Protein AF-A0A3D5VGK2-F1 (afdb_monomer)

Radius of gyration: 17.42 Å; Cα contacts (8 Å, |Δi|>4): 204; chains: 1; bounding box: 38×42×47 Å

Foldseek 3Di:
DEAQDVPDDVVNLVVVLVVCLVVLDQEDEFAKAAAACPDPCNVGDIGDLVVSLVSLLSSCVSNVQHAYEQDLRLCQVPVCSRVSNVVSRHDHYDQDPDDPVCPVVPPPDPRSCVVVPPDDSPPVVVQVSCVVSVHHDDPDPPFGPDPVRQVVCVVVVNDDPPPD

Structure (mmCIF, N/CA/C/O backbone):
data_AF-A0A3D5VGK2-F1
#
_entry.id   AF-A0A3D5VGK2-F1
#
loop_
_atom_site.group_PDB
_atom_site.id
_atom_site.type_symbol
_atom_site.label_atom_id
_atom_site.label_alt_id
_atom_site.label_comp_id
_atom_site.label_asym_id
_atom_site.label_entity_id
_atom_site.label_seq_id
_atom_site.pdbx_PDB_ins_code
_atom_site.Cartn_x
_atom_site.Cartn_y
_atom_site.Cartn_z
_atom_site.occupancy
_atom_site.B_iso_or_equiv
_atom_site.auth_seq_id
_atom_site.auth_comp_id
_atom_site.auth_asym_id
_atom_site.auth_atom_id
_atom_site.pdbx_PDB_model_num
ATOM 1 N N . CYS A 1 1 ? -3.895 -6.650 1.209 1.00 91.12 1 CYS A N 1
ATOM 2 C CA . CYS A 1 1 ? -4.794 -6.580 2.376 1.00 91.12 1 CYS A CA 1
ATOM 3 C C . CYS A 1 1 ? -4.848 -5.150 2.930 1.00 91.12 1 CYS A C 1
ATOM 5 O O . CYS A 1 1 ? -4.038 -4.307 2.537 1.00 91.12 1 CYS A O 1
ATOM 7 N N . MET A 1 2 ? -5.801 -4.872 3.824 1.00 96.62 2 MET A N 1
ATOM 8 C CA . MET A 1 2 ? -5.784 -3.671 4.667 1.00 96.62 2 MET A CA 1
ATOM 9 C C . MET A 1 2 ? -5.115 -3.999 6.004 1.00 96.62 2 MET A C 1
ATOM 11 O O . MET A 1 2 ? -5.361 -5.062 6.567 1.00 96.62 2 MET A O 1
ATOM 15 N N . VAL A 1 3 ? -4.287 -3.085 6.504 1.00 98.25 3 VAL A N 1
ATOM 16 C CA . VAL A 1 3 ? -3.537 -3.242 7.757 1.00 98.25 3 VAL A CA 1
ATOM 17 C C . VAL A 1 3 ? -4.082 -2.280 8.807 1.00 98.25 3 VAL A C 1
ATOM 19 O O . VAL A 1 3 ? -4.134 -1.079 8.562 1.00 98.25 3 VAL A O 1
ATOM 22 N N . GLY A 1 4 ? -4.449 -2.786 9.980 1.00 97.88 4 GLY A N 1
ATOM 23 C CA . GLY A 1 4 ? -5.003 -2.019 11.098 1.00 97.88 4 GLY A CA 1
ATOM 24 C C . GLY A 1 4 ? -6.525 -1.901 11.107 1.00 97.88 4 GLY A C 1
ATOM 25 O O . GLY A 1 4 ? -7.041 -0.893 11.579 1.00 97.88 4 GLY A O 1
ATOM 26 N N . LEU A 1 5 ? -7.252 -2.887 10.573 1.00 98.19 5 LEU A N 1
ATOM 27 C CA . LEU A 1 5 ? -8.705 -2.939 10.768 1.00 98.19 5 LEU A CA 1
ATOM 28 C C . LEU A 1 5 ? -9.051 -3.183 12.252 1.00 98.19 5 LEU A C 1
ATOM 30 O O . LEU A 1 5 ? -8.304 -3.880 12.944 1.00 98.19 5 LEU A O 1
ATOM 34 N N . PRO A 1 6 ? -10.191 -2.671 12.755 1.00 97.88 6 PRO A N 1
ATOM 35 C CA . PRO A 1 6 ? -10.650 -2.965 14.114 1.00 97.88 6 PRO A CA 1
ATOM 36 C C . PRO A 1 6 ? -10.760 -4.471 14.367 1.00 97.88 6 PRO A C 1
ATOM 38 O O . PRO A 1 6 ? -11.416 -5.179 13.607 1.00 97.88 6 PRO A O 1
ATOM 41 N N . GLY A 1 7 ? -10.116 -4.952 15.433 1.00 97.19 7 GLY A N 1
ATOM 42 C CA . GLY A 1 7 ? -10.081 -6.375 15.791 1.00 97.19 7 GLY A CA 1
ATOM 43 C C . GLY A 1 7 ? -9.052 -7.217 15.026 1.00 97.19 7 GLY A C 1
ATOM 44 O O . GLY A 1 7 ? -8.925 -8.402 15.316 1.00 97.19 7 GLY A O 1
ATOM 45 N N . GLN A 1 8 ? -8.296 -6.638 14.087 1.00 98.19 8 GLN A N 1
ATOM 46 C CA . GLN A 1 8 ? -7.234 -7.352 13.377 1.00 98.19 8 GLN A CA 1
ATOM 47 C C . GLN A 1 8 ? -6.032 -7.593 14.298 1.00 98.19 8 GLN A C 1
ATOM 49 O O . GLN A 1 8 ? -5.487 -6.656 14.885 1.00 98.19 8 GLN A O 1
ATOM 54 N N . THR A 1 9 ? -5.599 -8.847 14.392 1.00 98.19 9 THR A N 1
ATOM 55 C CA . THR A 1 9 ? -4.438 -9.266 15.185 1.00 98.19 9 THR A CA 1
ATOM 56 C C . THR A 1 9 ? -3.244 -9.610 14.282 1.00 98.19 9 THR A C 1
ATOM 58 O O . THR A 1 9 ? -3.411 -9.759 13.065 1.00 98.19 9 THR A O 1
ATOM 61 N N . PRO A 1 10 ? -2.020 -9.739 14.832 1.00 98.00 10 PRO A N 1
ATOM 62 C CA . PRO A 1 10 ? -0.867 -10.232 14.078 1.00 98.00 10 PRO A CA 1
ATOM 63 C C . PRO A 1 10 ? -1.086 -11.610 13.437 1.00 98.00 10 PRO A C 1
ATOM 65 O O . PRO A 1 10 ? -0.565 -11.855 12.354 1.00 98.00 10 PRO A O 1
ATOM 68 N N . GLU A 1 11 ? -1.875 -12.482 14.065 1.00 98.56 11 GLU A N 1
ATOM 69 C CA . GLU A 1 11 ? -2.224 -13.807 13.542 1.00 98.56 11 GLU A CA 1
ATOM 70 C C . GLU A 1 11 ? -3.074 -13.684 12.273 1.00 98.56 11 GLU A C 1
ATOM 72 O O . GLU A 1 11 ? -2.730 -14.283 11.259 1.00 98.56 11 GLU A O 1
ATOM 77 N N . ILE A 1 12 ? -4.091 -12.812 12.274 1.00 98.56 12 ILE A N 1
ATOM 78 C CA . ILE A 1 12 ? -4.899 -12.527 11.074 1.00 98.56 12 ILE A CA 1
ATOM 79 C C . ILE A 1 12 ? -4.022 -11.950 9.951 1.00 98.56 12 ILE A C 1
ATOM 81 O O . ILE A 1 12 ? -4.168 -12.308 8.785 1.00 98.56 12 ILE A O 1
ATOM 85 N N . LEU A 1 13 ? -3.073 -11.069 10.283 1.00 98.69 13 LEU A N 1
ATOM 86 C CA . LEU A 1 13 ? -2.121 -10.545 9.298 1.00 98.69 13 LEU A CA 1
ATOM 87 C C . LEU A 1 13 ? -1.204 -11.645 8.737 1.00 98.69 13 LEU A C 1
ATOM 89 O O . LEU A 1 13 ? -0.874 -11.630 7.552 1.00 98.69 13 LEU A O 1
ATOM 93 N N . ALA A 1 14 ? -0.783 -12.603 9.562 1.00 98.50 14 ALA A N 1
ATOM 94 C CA . ALA A 1 14 ? -0.004 -13.746 9.101 1.00 98.50 14 ALA A CA 1
ATOM 95 C C . ALA A 1 14 ? -0.834 -14.663 8.186 1.00 98.50 14 ALA A C 1
ATOM 97 O O . ALA A 1 14 ? -0.327 -15.105 7.154 1.00 98.50 14 ALA A O 1
ATOM 98 N N . GLU A 1 15 ? -2.107 -14.892 8.510 1.00 98.56 15 GLU A N 1
ATOM 99 C CA . GLU A 1 15 ? -3.051 -15.623 7.658 1.00 98.56 15 GLU A CA 1
ATOM 100 C C . GLU A 1 15 ? -3.248 -14.926 6.306 1.00 98.56 15 GLU A C 1
ATOM 102 O O . GLU A 1 15 ? -3.147 -15.584 5.274 1.00 98.56 15 GLU A O 1
ATOM 107 N N . ASP A 1 16 ? -3.398 -13.595 6.280 1.00 98.44 16 ASP A N 1
ATOM 108 C CA . ASP A 1 16 ? -3.449 -12.812 5.036 1.00 98.44 16 ASP A CA 1
ATOM 109 C C . ASP A 1 16 ? -2.203 -13.054 4.160 1.00 98.44 16 ASP A C 1
ATOM 111 O O . ASP A 1 16 ? -2.309 -13.221 2.943 1.00 98.44 16 ASP A O 1
ATOM 115 N N . LEU A 1 17 ? -1.004 -13.075 4.757 1.00 98.56 17 LEU A N 1
ATOM 116 C CA . LEU A 1 17 ? 0.251 -13.324 4.034 1.00 98.56 17 LEU A CA 1
ATOM 117 C C . LEU A 1 17 ? 0.314 -14.743 3.460 1.00 98.56 17 LEU A C 1
ATOM 119 O O . LEU A 1 17 ? 0.741 -14.928 2.316 1.00 98.56 17 LEU A O 1
ATOM 123 N N . LEU A 1 18 ? -0.089 -15.739 4.250 1.00 98.50 18 LEU A N 1
ATOM 124 C CA . LEU A 1 18 ? -0.131 -17.132 3.816 1.00 98.50 18 LEU A CA 1
ATOM 125 C C . LEU A 1 18 ? -1.162 -17.329 2.708 1.00 98.50 18 LEU A C 1
ATOM 127 O O . LEU A 1 18 ? -0.857 -18.005 1.732 1.00 98.50 18 LEU A O 1
ATOM 131 N N . TYR A 1 19 ? -2.313 -16.668 2.802 1.00 98.38 19 TYR A N 1
ATOM 132 C CA . TYR A 1 19 ? -3.353 -16.726 1.786 1.00 98.38 19 TYR A CA 1
ATOM 133 C C . TYR A 1 19 ? -2.906 -16.091 0.463 1.00 98.38 19 TYR A C 1
ATOM 135 O O . TYR A 1 19 ? -3.072 -16.683 -0.602 1.00 98.38 19 TYR A O 1
ATOM 143 N N . LEU A 1 20 ? -2.238 -14.929 0.507 1.00 98.19 20 LEU A N 1
ATOM 144 C CA . LEU A 1 20 ? -1.627 -14.330 -0.688 1.00 98.19 20 LEU A CA 1
ATOM 145 C C . LEU A 1 20 ? -0.614 -15.276 -1.347 1.00 98.19 20 LEU A C 1
ATOM 147 O O . LEU A 1 20 ? -0.538 -15.336 -2.576 1.00 98.19 20 LEU A O 1
ATOM 151 N N . LYS A 1 21 ? 0.171 -15.996 -0.534 1.00 97.56 21 LYS A N 1
ATOM 152 C CA . LYS A 1 21 ? 1.145 -16.981 -1.012 1.00 97.56 21 LYS A CA 1
ATOM 153 C C . LYS A 1 21 ? 0.471 -18.213 -1.612 1.00 97.56 21 LYS A C 1
ATOM 155 O O . LYS A 1 21 ? 0.903 -18.662 -2.666 1.00 97.56 21 LYS A O 1
ATOM 160 N N . GLU A 1 22 ? -0.547 -18.753 -0.951 1.00 98.06 22 GLU A N 1
ATOM 161 C CA . GLU A 1 22 ? -1.305 -19.923 -1.405 1.00 98.06 22 GLU A CA 1
ATOM 162 C C . GLU A 1 22 ? -1.946 -19.674 -2.771 1.00 98.06 22 GLU A C 1
ATOM 164 O O . GLU A 1 22 ? -1.838 -20.509 -3.665 1.00 98.06 22 GLU A O 1
ATOM 169 N N . LEU A 1 23 ? -2.540 -18.493 -2.954 1.00 96.62 23 LEU A N 1
ATOM 170 C CA . LEU A 1 23 ? -3.113 -18.072 -4.231 1.00 96.62 23 LEU A CA 1
ATOM 171 C C . LEU A 1 23 ? -2.064 -17.801 -5.320 1.00 96.62 23 LEU A C 1
ATOM 173 O O . LEU A 1 23 ? -2.439 -17.618 -6.474 1.00 96.62 23 LEU A O 1
ATOM 177 N N . ASP A 1 24 ? -0.781 -17.715 -4.957 1.00 95.50 24 ASP A N 1
ATOM 178 C CA . ASP A 1 24 ? 0.325 -17.321 -5.829 1.00 95.50 24 ASP A CA 1
ATOM 179 C C . ASP A 1 24 ? -0.016 -16.090 -6.694 1.00 95.50 24 ASP A C 1
ATOM 181 O O . ASP A 1 24 ? 0.139 -16.086 -7.914 1.00 95.50 24 ASP A O 1
ATOM 185 N N . VAL A 1 25 ? -0.468 -15.001 -6.064 1.00 95.94 25 VAL A N 1
ATOM 186 C CA . VAL A 1 25 ? -0.965 -13.815 -6.791 1.00 95.94 25 VAL A CA 1
ATOM 187 C C . VAL A 1 25 ? 0.124 -13.088 -7.588 1.00 95.94 25 VAL A C 1
ATOM 189 O O . VAL A 1 25 ? 1.267 -12.943 -7.139 1.00 95.94 25 VAL A O 1
ATOM 192 N N . GLU A 1 26 ? -0.214 -12.560 -8.765 1.00 96.00 26 GLU A N 1
ATOM 193 C CA . GLU A 1 26 ? 0.685 -11.719 -9.571 1.00 96.00 26 GLU A CA 1
ATOM 194 C C . GLU A 1 26 ? 0.872 -10.328 -8.970 1.00 96.00 26 GLU A C 1
ATOM 196 O O . GLU A 1 26 ? 1.927 -9.716 -9.145 1.00 96.00 26 GLU A O 1
ATOM 201 N N . MET A 1 27 ? -0.141 -9.813 -8.271 1.00 96.81 27 MET A N 1
ATOM 202 C CA . MET A 1 27 ? -0.117 -8.489 -7.661 1.00 96.81 27 MET A CA 1
ATOM 203 C C . MET A 1 27 ? -0.784 -8.506 -6.286 1.00 96.81 27 MET A C 1
ATOM 205 O O . MET A 1 27 ? -1.877 -9.041 -6.131 1.00 96.81 27 MET A O 1
ATOM 209 N N . ALA A 1 28 ? -0.158 -7.861 -5.299 1.00 97.69 28 ALA A N 1
ATOM 210 C CA . ALA A 1 28 ? -0.706 -7.746 -3.948 1.00 97.69 28 ALA A CA 1
ATOM 211 C C . ALA A 1 28 ? -0.633 -6.302 -3.435 1.00 97.69 28 ALA A C 1
ATOM 213 O O . ALA A 1 28 ? 0.429 -5.801 -3.064 1.00 97.69 28 ALA A O 1
ATOM 214 N N . GLY A 1 29 ? -1.783 -5.624 -3.396 1.00 97.06 29 GLY A N 1
ATOM 215 C CA . GLY A 1 29 ? -1.908 -4.286 -2.817 1.00 97.06 29 GLY A CA 1
ATOM 216 C C . GLY A 1 29 ? -2.044 -4.327 -1.298 1.00 97.06 29 GLY A C 1
ATOM 217 O O . GLY A 1 29 ? -2.944 -4.984 -0.769 1.00 97.06 29 GLY A O 1
ATOM 218 N N . ILE A 1 30 ? -1.165 -3.609 -0.597 1.00 98.12 30 ILE A N 1
ATOM 219 C CA . ILE A 1 30 ? -1.134 -3.542 0.870 1.00 98.12 30 ILE A CA 1
ATOM 220 C C . ILE A 1 30 ? -1.135 -2.080 1.305 1.00 98.12 30 ILE A C 1
ATOM 222 O O . ILE A 1 30 ? -0.337 -1.268 0.828 1.00 98.12 30 ILE A O 1
ATOM 226 N N . GLY A 1 31 ? -2.055 -1.723 2.194 1.00 97.69 31 GLY A N 1
ATOM 227 C CA . GLY A 1 31 ? -2.187 -0.355 2.677 1.00 97.69 31 GLY A CA 1
ATOM 228 C C . GLY A 1 31 ? -2.791 -0.282 4.072 1.00 97.69 31 GLY A C 1
ATOM 229 O O . GLY A 1 31 ? -3.474 -1.218 4.490 1.00 97.69 31 GLY A O 1
ATOM 230 N N . PRO A 1 32 ? -2.549 0.822 4.792 1.00 97.81 32 PRO A N 1
ATOM 231 C CA . PRO A 1 32 ? -3.144 1.033 6.097 1.00 97.81 32 PRO A CA 1
ATOM 232 C C . PRO A 1 32 ? -4.651 1.262 5.957 1.00 97.81 32 PRO A C 1
ATOM 234 O O . PRO A 1 32 ? -5.116 1.899 5.006 1.00 97.81 32 PRO A O 1
ATOM 237 N N . PHE A 1 33 ? -5.408 0.784 6.936 1.00 98.19 33 PHE A N 1
ATOM 238 C CA . PHE A 1 33 ? -6.765 1.241 7.173 1.00 98.19 33 PHE A CA 1
ATOM 239 C C . PHE A 1 33 ? -6.737 2.724 7.570 1.00 98.19 33 PHE A C 1
ATOM 241 O O . PHE A 1 33 ? -5.915 3.145 8.385 1.00 98.19 33 PHE A O 1
ATOM 248 N N . ILE A 1 34 ? -7.634 3.518 6.989 1.00 97.44 34 ILE A N 1
ATOM 249 C CA . ILE A 1 34 ? -7.820 4.927 7.338 1.00 97.44 34 ILE A CA 1
ATOM 250 C C . ILE A 1 34 ? -9.314 5.115 7.621 1.00 97.44 34 ILE A C 1
ATOM 252 O O . ILE A 1 34 ? -10.117 4.929 6.699 1.00 97.44 34 ILE A O 1
ATOM 256 N N . PRO A 1 35 ? -9.705 5.466 8.859 1.00 96.94 35 PRO A N 1
ATOM 257 C CA . PRO A 1 35 ? -11.105 5.622 9.220 1.00 96.94 35 PRO A CA 1
ATOM 258 C C . PRO A 1 35 ? -11.720 6.775 8.430 1.00 96.94 35 PRO A C 1
ATOM 260 O O . PRO A 1 35 ? -11.162 7.871 8.335 1.00 96.94 35 PRO A O 1
ATOM 263 N N . ASN A 1 36 ? -12.883 6.513 7.842 1.00 96.44 36 ASN A N 1
ATOM 264 C CA . ASN A 1 36 ? -13.649 7.523 7.132 1.00 96.44 36 ASN A CA 1
ATOM 265 C C . ASN A 1 36 ? -14.768 8.045 8.047 1.00 96.44 36 ASN A C 1
ATOM 267 O O . ASN A 1 36 ? -15.551 7.227 8.543 1.00 96.44 36 ASN A O 1
ATOM 271 N N . PRO A 1 37 ? -14.877 9.374 8.259 1.00 95.44 37 PRO A N 1
ATOM 272 C CA . PRO A 1 37 ? -15.856 9.963 9.176 1.00 95.44 37 PRO A CA 1
ATOM 273 C C . PRO A 1 37 ? -17.315 9.669 8.798 1.00 95.44 37 PRO A C 1
ATOM 275 O O . PRO A 1 37 ? -18.196 9.776 9.643 1.00 95.44 37 PRO A O 1
ATOM 278 N N . HIS A 1 38 ? -17.578 9.274 7.551 1.00 95.56 38 HIS A N 1
ATOM 279 C CA . HIS A 1 38 ? -18.917 8.951 7.053 1.00 95.56 38 HIS A CA 1
ATOM 280 C C . HIS A 1 38 ? -19.215 7.446 7.040 1.00 95.56 38 HIS A C 1
ATOM 282 O O . HIS A 1 38 ? -20.088 6.990 6.306 1.00 95.56 38 HIS A O 1
ATOM 288 N N . THR A 1 39 ? -18.481 6.654 7.825 1.00 97.19 39 THR A N 1
ATOM 289 C CA . THR A 1 39 ? -18.655 5.197 7.907 1.00 97.19 39 THR A CA 1
ATOM 290 C C . THR A 1 39 ? -18.822 4.743 9.358 1.00 97.19 39 THR A C 1
ATOM 292 O O . THR A 1 39 ? -18.369 5.443 10.263 1.00 97.19 39 THR A O 1
ATOM 295 N N . PRO A 1 40 ? -19.398 3.552 9.617 1.00 98.19 40 PRO A N 1
ATOM 296 C CA . PRO A 1 40 ? -19.517 3.014 10.978 1.00 98.19 40 PRO A CA 1
ATOM 297 C C . PRO A 1 40 ? -18.183 2.873 11.727 1.00 98.19 40 PRO A C 1
ATOM 299 O O . PRO A 1 40 ? -18.164 2.833 12.952 1.00 98.19 40 PRO A O 1
ATOM 302 N N . LEU A 1 41 ? -17.059 2.822 11.003 1.00 97.81 41 LEU A N 1
ATOM 303 C CA . LEU A 1 41 ? -15.714 2.709 11.570 1.00 97.81 41 LEU A CA 1
ATOM 304 C C . LEU A 1 41 ? -15.031 4.072 11.782 1.00 97.81 41 LEU A C 1
ATOM 306 O O . LEU A 1 41 ? -13.818 4.123 11.959 1.00 97.81 41 LEU A O 1
ATOM 310 N N . ALA A 1 42 ? -15.777 5.181 11.766 1.00 96.88 42 ALA A N 1
ATOM 311 C CA . ALA A 1 42 ? -15.232 6.531 11.928 1.00 96.88 42 ALA A CA 1
ATOM 312 C C . ALA A 1 42 ? -14.391 6.715 13.206 1.00 96.88 42 ALA A C 1
ATOM 314 O O . ALA A 1 42 ? -13.399 7.438 13.184 1.00 96.88 42 ALA A O 1
ATOM 315 N N . GLY A 1 43 ? -14.778 6.062 14.308 1.00 96.56 43 GLY A N 1
ATOM 316 C CA . GLY A 1 43 ? -14.089 6.148 15.602 1.00 96.56 43 GLY A CA 1
ATOM 317 C C . GLY A 1 43 ? -12.937 5.156 15.790 1.00 96.56 43 GLY A C 1
ATOM 318 O O . GLY A 1 43 ? -12.355 5.102 16.870 1.00 96.56 43 GLY A O 1
ATOM 319 N N . ALA A 1 44 ? -12.627 4.338 14.784 1.00 97.62 44 ALA A N 1
ATOM 320 C CA . ALA A 1 44 ? -11.558 3.355 14.876 1.00 97.62 44 ALA A CA 1
ATOM 321 C C . ALA A 1 44 ? -10.164 3.988 14.760 1.00 97.62 44 ALA A C 1
ATOM 323 O O . ALA A 1 44 ? -9.975 5.005 14.092 1.00 97.62 44 ALA A O 1
ATOM 324 N N . ALA A 1 45 ? -9.162 3.335 15.352 1.00 96.62 45 ALA A N 1
ATOM 325 C CA . ALA A 1 45 ? -7.768 3.704 15.141 1.00 96.62 45 ALA A CA 1
ATOM 326 C C . ALA A 1 45 ? -7.332 3.395 13.692 1.00 96.62 45 ALA A C 1
ATOM 328 O O . ALA A 1 45 ? -7.730 2.362 13.147 1.00 96.62 45 ALA A O 1
ATOM 329 N N . PRO A 1 46 ? -6.514 4.254 13.057 1.00 96.69 46 PRO A N 1
ATOM 330 C CA . PRO A 1 46 ? -5.936 3.956 11.754 1.00 96.69 46 PRO A CA 1
ATOM 331 C C . PRO A 1 46 ? -4.856 2.872 11.852 1.00 96.69 46 PRO A C 1
ATOM 333 O O . PRO A 1 46 ? -4.228 2.671 12.894 1.00 96.69 46 PRO A O 1
ATOM 336 N N . GLY A 1 47 ? -4.571 2.234 10.720 1.00 97.56 47 GLY A N 1
ATOM 337 C CA . GLY A 1 47 ? -3.387 1.401 10.562 1.00 97.56 47 GLY A CA 1
ATOM 338 C C . GLY A 1 47 ? -2.093 2.204 10.633 1.00 97.56 47 GLY A C 1
ATOM 339 O O . GLY A 1 47 ? -2.046 3.386 10.289 1.00 97.56 47 GLY A O 1
ATOM 340 N N . THR A 1 48 ? -1.010 1.549 11.050 1.00 97.88 48 THR A N 1
ATOM 341 C CA . THR A 1 48 ? 0.295 2.201 11.191 1.00 97.88 48 THR A CA 1
ATOM 342 C C . THR A 1 48 ? 1.154 2.034 9.941 1.00 97.88 48 THR A C 1
ATOM 344 O O . THR A 1 48 ? 1.109 1.015 9.241 1.00 97.88 48 THR A O 1
ATOM 347 N N . VAL A 1 49 ? 1.995 3.038 9.681 1.00 97.94 49 VAL A N 1
ATOM 348 C CA . VAL A 1 49 ? 3.020 2.994 8.627 1.00 97.94 49 VAL A CA 1
ATOM 349 C C . VAL A 1 49 ? 3.945 1.799 8.839 1.00 97.94 49 VAL A C 1
ATOM 351 O O . VAL A 1 49 ? 4.179 1.029 7.914 1.00 97.94 49 VAL A O 1
ATOM 354 N N . GLU A 1 50 ? 4.444 1.623 10.065 1.00 98.31 50 GLU A N 1
ATOM 355 C CA . GLU A 1 50 ? 5.410 0.577 10.397 1.00 98.31 50 GLU A CA 1
ATOM 356 C C . GLU A 1 50 ? 4.862 -0.822 10.106 1.00 98.31 50 GLU A C 1
ATOM 358 O O . GLU A 1 50 ? 5.513 -1.600 9.408 1.00 98.31 50 GLU A O 1
ATOM 363 N N . MET A 1 51 ? 3.653 -1.137 10.586 1.00 98.38 51 MET A N 1
ATOM 364 C CA . MET A 1 51 ? 3.063 -2.456 10.358 1.00 98.38 51 MET A CA 1
ATOM 365 C C . MET A 1 51 ? 2.770 -2.683 8.873 1.00 98.38 51 MET A C 1
ATOM 367 O O . MET A 1 51 ? 3.028 -3.763 8.346 1.00 98.38 51 MET A O 1
ATOM 371 N N . THR A 1 52 ? 2.312 -1.649 8.163 1.00 98.56 52 THR A N 1
ATOM 372 C CA . THR A 1 52 ? 2.090 -1.739 6.713 1.00 98.56 52 THR A CA 1
ATOM 373 C C . THR A 1 52 ? 3.392 -2.046 5.965 1.00 98.56 52 THR A C 1
ATOM 375 O O . THR A 1 52 ? 3.410 -2.906 5.086 1.00 98.56 52 THR A O 1
ATOM 378 N N . LEU A 1 53 ? 4.503 -1.391 6.321 1.00 98.69 53 LEU A N 1
ATOM 379 C CA . LEU A 1 53 ? 5.811 -1.651 5.710 1.00 98.69 53 LEU A CA 1
ATOM 380 C C . LEU A 1 53 ? 6.331 -3.058 6.034 1.00 98.69 53 LEU A C 1
ATOM 382 O O . LEU A 1 53 ? 6.878 -3.707 5.143 1.00 98.69 53 LEU A O 1
ATOM 386 N N . LYS A 1 54 ? 6.115 -3.558 7.261 1.00 98.62 54 LYS A N 1
ATOM 387 C CA . LYS A 1 54 ? 6.421 -4.954 7.627 1.00 98.62 54 LYS A CA 1
ATOM 388 C C . LYS A 1 54 ? 5.652 -5.936 6.745 1.00 98.62 54 LYS A C 1
ATOM 390 O O . LYS A 1 54 ? 6.257 -6.846 6.188 1.00 98.62 54 LYS A O 1
ATOM 395 N N . MET A 1 55 ? 4.354 -5.709 6.542 1.00 98.69 55 MET A N 1
ATOM 396 C CA . MET A 1 55 ? 3.522 -6.542 5.666 1.00 98.69 55 MET A CA 1
ATOM 397 C C . MET A 1 55 ? 4.005 -6.527 4.211 1.00 98.69 55 MET A C 1
ATOM 399 O O . MET A 1 55 ? 4.077 -7.580 3.581 1.00 98.69 55 MET A O 1
ATOM 403 N N . ILE A 1 56 ? 4.405 -5.365 3.681 1.00 98.69 56 ILE A N 1
ATOM 404 C CA . ILE A 1 56 ? 4.996 -5.259 2.335 1.00 98.69 56 ILE A CA 1
ATOM 405 C C . ILE A 1 56 ? 6.301 -6.065 2.246 1.00 98.69 56 ILE A C 1
ATOM 407 O O . ILE A 1 56 ? 6.474 -6.841 1.304 1.00 98.69 56 ILE A O 1
ATOM 411 N N . ALA A 1 57 ? 7.194 -5.920 3.229 1.00 98.81 57 ALA A N 1
ATOM 412 C CA . ALA A 1 57 ? 8.475 -6.622 3.252 1.00 98.81 57 ALA A CA 1
ATOM 413 C C . ALA A 1 57 ? 8.298 -8.145 3.335 1.00 98.81 57 ALA A C 1
ATOM 415 O O . ALA A 1 57 ? 8.897 -8.877 2.548 1.00 98.81 57 ALA A O 1
ATOM 416 N N . LEU A 1 58 ? 7.425 -8.623 4.225 1.00 98.69 58 LEU A N 1
ATOM 417 C CA . LEU A 1 58 ? 7.109 -10.047 4.348 1.00 98.69 58 LEU A CA 1
ATOM 418 C C . LEU A 1 58 ? 6.475 -10.596 3.067 1.00 98.69 58 LEU A C 1
ATOM 420 O O . LEU A 1 58 ? 6.873 -11.659 2.595 1.00 98.69 58 LEU A O 1
ATOM 424 N N . THR A 1 59 ? 5.565 -9.843 2.444 1.00 98.62 59 THR A N 1
ATOM 425 C CA . THR A 1 59 ? 4.967 -10.242 1.161 1.00 98.62 59 THR A CA 1
ATOM 426 C C . THR A 1 59 ? 6.027 -10.374 0.073 1.00 98.62 59 THR A C 1
ATOM 428 O O . THR A 1 59 ? 6.005 -11.349 -0.668 1.00 98.62 59 THR A O 1
ATOM 431 N N . ARG A 1 60 ? 7.001 -9.454 -0.011 1.00 98.56 60 ARG A N 1
ATOM 432 C CA . ARG A 1 60 ? 8.114 -9.570 -0.971 1.00 98.56 60 ARG A CA 1
ATOM 433 C C . ARG A 1 60 ? 8.940 -10.837 -0.743 1.00 98.56 60 ARG A C 1
ATOM 435 O O . ARG A 1 60 ? 9.349 -11.458 -1.718 1.00 98.56 60 ARG A O 1
ATOM 442 N N . LEU A 1 61 ? 9.191 -11.213 0.509 1.00 98.56 61 LEU A N 1
ATOM 443 C CA . LEU A 1 61 ? 9.947 -12.428 0.826 1.00 98.56 61 LEU A CA 1
ATOM 444 C C . LEU A 1 61 ? 9.174 -13.703 0.457 1.00 98.56 61 LEU A C 1
ATOM 446 O O . LEU A 1 61 ? 9.770 -14.653 -0.040 1.00 98.56 61 LEU A O 1
ATOM 450 N N . LEU A 1 62 ? 7.856 -13.718 0.668 1.00 98.12 62 LEU A N 1
ATOM 451 C CA . LEU A 1 62 ? 7.000 -14.866 0.350 1.00 98.12 62 LEU A CA 1
ATOM 452 C C . LEU A 1 62 ? 6.689 -14.984 -1.149 1.00 98.12 62 LEU A C 1
ATOM 454 O O . LEU A 1 62 ? 6.594 -16.093 -1.667 1.00 98.12 62 LEU A O 1
ATOM 458 N N . LEU A 1 63 ? 6.540 -13.847 -1.831 1.00 97.50 63 LEU A N 1
ATOM 459 C CA . LEU A 1 63 ? 6.157 -13.721 -3.237 1.00 97.50 63 LEU A CA 1
ATOM 460 C C . LEU A 1 63 ? 7.192 -12.864 -3.992 1.00 97.50 63 LEU A C 1
ATOM 462 O O . LEU A 1 63 ? 6.916 -11.718 -4.371 1.00 97.50 63 LEU A O 1
ATOM 466 N N . PRO A 1 64 ? 8.398 -13.401 -4.258 1.00 97.44 64 PRO A N 1
ATOM 467 C CA . PRO A 1 64 ? 9.523 -12.631 -4.793 1.00 97.44 64 PRO A CA 1
ATOM 468 C C . PRO A 1 64 ? 9.259 -12.031 -6.175 1.00 97.44 64 PRO A C 1
ATOM 470 O O . PRO A 1 64 ? 9.864 -11.017 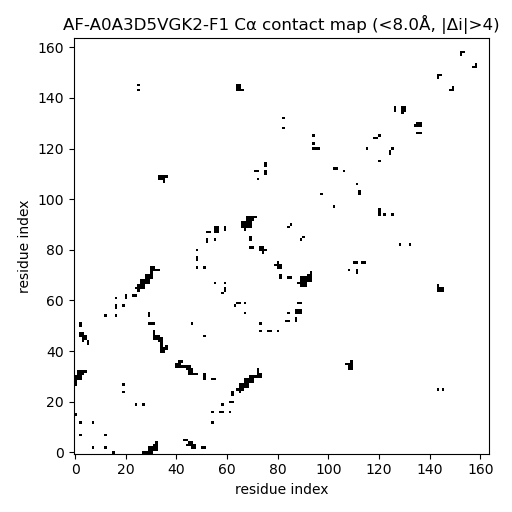-6.517 1.00 97.44 64 PRO A O 1
ATOM 473 N N . GLN A 1 65 ? 8.333 -12.603 -6.945 1.00 96.75 65 GLN A N 1
ATOM 474 C CA . GLN A 1 65 ? 7.980 -12.155 -8.294 1.00 96.75 65 GLN A CA 1
ATOM 475 C C . GLN A 1 65 ? 6.708 -11.295 -8.355 1.00 96.75 65 GLN A C 1
ATOM 477 O O . GLN A 1 65 ? 6.409 -10.748 -9.412 1.00 96.75 65 GLN A O 1
ATOM 482 N N . ALA A 1 66 ? 5.968 -11.131 -7.252 1.00 96.81 66 ALA A N 1
ATOM 483 C CA . ALA A 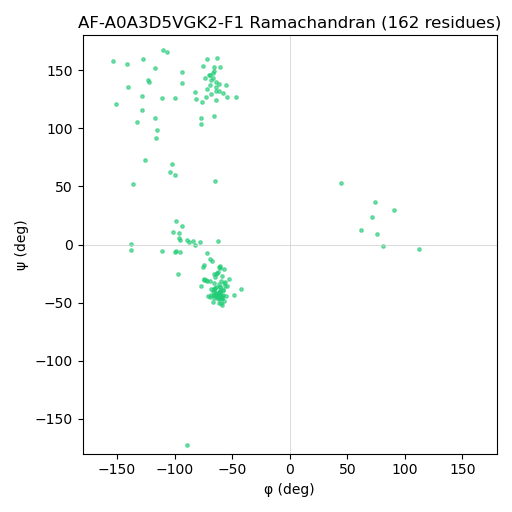1 66 ? 4.728 -10.360 -7.273 1.00 96.81 66 ALA A CA 1
ATOM 484 C C . ALA A 1 66 ? 4.982 -8.857 -7.467 1.00 96.81 66 ALA A C 1
ATOM 486 O O . ALA A 1 66 ? 5.954 -8.276 -6.959 1.00 96.81 66 ALA A O 1
ATOM 487 N N . HIS A 1 67 ? 4.060 -8.203 -8.163 1.00 98.06 67 HIS A N 1
ATOM 488 C CA . HIS A 1 67 ? 3.959 -6.756 -8.194 1.00 98.06 67 HIS A CA 1
ATOM 489 C C . HIS A 1 67 ? 3.339 -6.251 -6.894 1.00 98.06 67 HIS A C 1
ATOM 491 O O . HIS A 1 67 ? 2.227 -6.609 -6.517 1.00 98.06 67 HIS A O 1
ATOM 497 N N . LEU A 1 68 ? 4.066 -5.386 -6.202 1.00 98.25 68 LEU A N 1
ATOM 498 C CA . LEU A 1 68 ? 3.645 -4.806 -4.937 1.00 98.25 68 LEU A CA 1
ATOM 499 C C . LEU A 1 68 ? 3.464 -3.301 -5.148 1.00 98.25 68 LEU A C 1
ATOM 501 O O . LEU A 1 68 ? 4.461 -2.566 -5.181 1.00 98.25 68 LEU A O 1
ATOM 505 N N . PRO A 1 69 ? 2.222 -2.829 -5.367 1.00 97.06 69 PRO A N 1
ATOM 506 C CA . PRO A 1 69 ? 1.953 -1.415 -5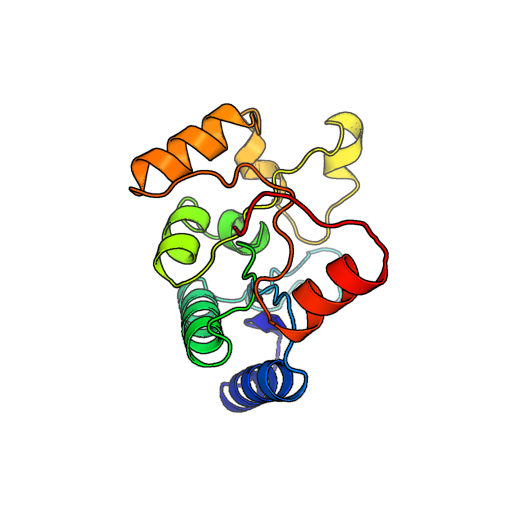.510 1.00 97.06 69 PRO A CA 1
ATOM 507 C C . PRO A 1 69 ? 2.083 -0.690 -4.177 1.00 97.06 69 PRO A C 1
ATOM 509 O O . PRO A 1 69 ? 1.515 -1.078 -3.157 1.00 97.06 69 PRO A O 1
ATOM 512 N N . VAL A 1 70 ? 2.784 0.435 -4.223 1.00 94.00 70 VAL A N 1
ATOM 513 C CA . VAL A 1 70 ? 2.735 1.458 -3.191 1.00 94.00 70 VAL A CA 1
ATOM 514 C C . VAL A 1 70 ? 1.334 2.060 -3.189 1.00 94.00 70 VAL A C 1
ATOM 516 O O . VAL A 1 70 ? 0.944 2.771 -4.120 1.00 94.00 70 VAL A O 1
ATOM 519 N N . THR A 1 71 ? 0.566 1.787 -2.140 1.00 92.12 71 THR A N 1
ATOM 520 C CA . THR A 1 71 ? -0.798 2.304 -2.031 1.00 92.12 71 THR A CA 1
ATOM 521 C C . THR A 1 71 ? -0.800 3.797 -1.712 1.00 92.12 71 THR A C 1
ATOM 523 O O . THR A 1 71 ? 0.016 4.311 -0.942 1.00 92.12 71 THR A O 1
ATOM 526 N N . THR A 1 72 ? -1.760 4.523 -2.290 1.00 89.69 72 THR A N 1
ATOM 527 C CA . THR A 1 72 ? -1.962 5.944 -1.976 1.00 89.69 72 THR A CA 1
ATOM 528 C C . THR A 1 72 ? -2.273 6.145 -0.491 1.00 89.69 72 THR A C 1
ATOM 530 O O . THR A 1 72 ? -1.843 7.145 0.068 1.00 89.69 72 THR A O 1
ATOM 533 N N . ALA A 1 73 ? -2.939 5.183 0.159 1.00 92.94 73 ALA A N 1
ATOM 534 C CA . ALA A 1 73 ? -3.276 5.231 1.582 1.00 92.94 73 ALA A CA 1
ATOM 535 C C . ALA A 1 73 ? -2.029 5.387 2.464 1.00 92.94 73 ALA A C 1
ATOM 537 O O . ALA A 1 73 ? -1.998 6.241 3.345 1.00 92.94 73 ALA A O 1
ATOM 538 N N . LEU A 1 74 ? -0.955 4.650 2.166 1.00 93.69 74 LEU A N 1
ATOM 539 C CA . LEU A 1 74 ? 0.304 4.789 2.895 1.00 93.69 74 LEU A CA 1
ATOM 540 C C . LEU A 1 74 ? 0.929 6.177 2.713 1.00 93.69 74 LEU A C 1
ATOM 542 O O . LEU A 1 74 ? 1.484 6.730 3.653 1.00 93.69 74 LEU A O 1
ATOM 546 N N . SER A 1 75 ? 0.803 6.759 1.516 1.00 90.31 75 SER A N 1
ATOM 547 C CA . SER A 1 75 ? 1.269 8.131 1.268 1.00 90.31 75 SER A CA 1
ATOM 548 C C . SER A 1 75 ? 0.411 9.168 2.000 1.00 90.31 75 SER A C 1
ATOM 550 O O . SER A 1 75 ? 0.910 10.217 2.383 1.00 90.31 75 SER A O 1
ATOM 552 N N . THR A 1 76 ? -0.883 8.895 2.193 1.00 90.81 76 THR A N 1
ATOM 553 C CA . THR A 1 76 ? -1.807 9.798 2.894 1.00 90.81 76 THR A CA 1
ATOM 554 C C . THR A 1 76 ? -1.456 9.950 4.373 1.00 90.81 76 THR A C 1
ATOM 556 O O . THR A 1 76 ? -1.634 11.038 4.912 1.00 90.81 76 THR A O 1
ATOM 559 N N . ILE A 1 77 ? -0.935 8.900 5.014 1.00 93.31 77 ILE A N 1
ATOM 560 C CA . ILE A 1 77 ? -0.550 8.937 6.435 1.00 93.31 77 ILE A CA 1
ATOM 561 C C . ILE A 1 77 ? 0.955 9.167 6.665 1.00 93.31 77 ILE A C 1
ATOM 563 O O . ILE A 1 77 ? 1.378 9.320 7.807 1.00 93.31 77 ILE A O 1
ATOM 567 N N . ASP A 1 78 ? 1.768 9.197 5.602 1.00 93.56 78 ASP A N 1
ATOM 568 C CA . ASP A 1 78 ? 3.209 9.469 5.658 1.00 93.56 78 ASP A CA 1
ATOM 569 C C . ASP A 1 78 ? 3.702 10.134 4.366 1.00 93.56 78 ASP A C 1
ATOM 571 O O . ASP A 1 78 ? 3.655 9.544 3.283 1.00 93.56 78 ASP A O 1
ATOM 575 N N . ALA A 1 79 ? 4.269 11.337 4.490 1.00 90.56 79 ALA A N 1
ATOM 576 C CA . ALA A 1 79 ? 4.828 12.092 3.370 1.00 90.56 79 ALA A CA 1
ATOM 577 C C . ALA A 1 79 ? 5.949 11.341 2.619 1.00 90.56 79 ALA A C 1
ATOM 579 O O . ALA A 1 79 ? 6.140 11.558 1.422 1.00 90.56 79 ALA A O 1
ATOM 580 N N . LEU A 1 80 ? 6.667 10.439 3.298 1.00 92.81 80 LEU A N 1
ATOM 581 C CA . LEU A 1 80 ? 7.700 9.575 2.717 1.00 92.81 80 LEU A CA 1
ATOM 582 C C . LEU A 1 80 ? 7.206 8.144 2.456 1.00 92.81 80 LEU A C 1
ATOM 584 O O . LEU A 1 80 ? 8.008 7.254 2.156 1.00 92.81 80 LEU A O 1
ATOM 588 N N . GLY A 1 81 ? 5.897 7.897 2.561 1.00 93.81 81 GLY A N 1
ATOM 589 C CA . GLY A 1 81 ? 5.304 6.565 2.459 1.00 93.81 81 GLY A CA 1
ATOM 590 C C . GLY A 1 81 ? 5.655 5.846 1.155 1.00 93.81 81 GLY A C 1
ATOM 591 O O . GLY A 1 81 ? 5.913 4.642 1.169 1.00 93.81 81 GLY A O 1
ATOM 592 N N . ARG A 1 82 ? 5.763 6.577 0.031 1.00 92.88 82 ARG A N 1
ATOM 593 C CA . ARG A 1 82 ? 6.169 5.978 -1.252 1.00 92.88 82 ARG A CA 1
ATOM 594 C C . ARG A 1 82 ? 7.610 5.496 -1.235 1.00 92.88 82 ARG A C 1
ATOM 596 O O . ARG A 1 82 ? 7.883 4.358 -1.601 1.00 92.88 82 ARG A O 1
ATOM 603 N N . GLN A 1 83 ? 8.517 6.356 -0.791 1.00 95.62 83 GLN A N 1
ATOM 604 C CA . GLN A 1 83 ? 9.946 6.087 -0.728 1.00 95.62 83 GLN A CA 1
ATOM 605 C C . GLN A 1 83 ? 10.226 4.920 0.219 1.00 95.62 83 GLN A C 1
ATOM 607 O O . GLN A 1 83 ? 10.976 4.010 -0.132 1.00 95.62 83 GLN A O 1
ATOM 612 N N . LYS A 1 84 ? 9.581 4.916 1.392 1.00 97.56 84 LYS A N 1
ATOM 613 C CA . LYS A 1 84 ? 9.694 3.832 2.372 1.00 97.56 84 LYS A CA 1
ATOM 614 C C . LYS A 1 84 ? 9.197 2.510 1.792 1.00 97.56 84 LYS A C 1
ATOM 616 O O . LYS A 1 84 ? 9.945 1.542 1.802 1.00 97.56 84 LYS A O 1
ATOM 621 N N . ALA A 1 85 ? 8.006 2.476 1.193 1.00 97.69 85 ALA A N 1
ATOM 622 C CA . ALA A 1 85 ? 7.469 1.246 0.611 1.00 97.69 85 ALA A CA 1
ATOM 623 C C . ALA A 1 85 ? 8.336 0.688 -0.527 1.00 97.69 85 ALA A C 1
ATOM 625 O O . ALA A 1 85 ? 8.579 -0.518 -0.564 1.00 97.69 85 ALA A O 1
ATOM 626 N N . LEU A 1 86 ? 8.848 1.544 -1.422 1.00 97.62 86 LEU A N 1
ATOM 627 C CA . LEU A 1 86 ? 9.771 1.122 -2.487 1.00 97.62 86 LEU A CA 1
ATOM 628 C C . LEU A 1 86 ? 11.061 0.511 -1.925 1.00 97.62 86 LEU A C 1
ATOM 630 O O . LEU A 1 86 ? 11.579 -0.452 -2.484 1.00 97.62 86 LEU A O 1
ATOM 634 N N . ARG A 1 87 ? 11.565 1.039 -0.803 1.00 97.69 87 ARG A N 1
ATOM 635 C CA . ARG A 1 87 ? 12.720 0.476 -0.084 1.00 97.69 87 ARG A CA 1
ATOM 636 C C . ARG A 1 87 ? 12.380 -0.792 0.706 1.00 97.69 87 ARG A C 1
ATOM 638 O O . ARG A 1 87 ? 13.280 -1.563 1.011 1.00 97.69 87 ARG A O 1
ATOM 645 N N . SER A 1 88 ? 11.104 -1.029 0.998 1.00 97.88 88 SER A N 1
ATOM 646 C CA . SER A 1 88 ? 10.608 -2.208 1.721 1.00 97.88 88 SER A CA 1
ATOM 647 C C . SER A 1 88 ? 10.112 -3.336 0.808 1.00 97.88 88 SER A C 1
ATOM 649 O O . SER A 1 88 ? 9.521 -4.288 1.300 1.00 97.88 88 SER A O 1
ATOM 651 N N . GLY A 1 89 ? 10.340 -3.262 -0.508 1.00 97.75 89 GLY A N 1
ATOM 652 C CA . GLY A 1 89 ? 10.021 -4.342 -1.453 1.00 97.75 89 GLY A CA 1
ATOM 653 C C . GLY A 1 89 ? 8.891 -4.037 -2.438 1.00 97.75 89 GLY A C 1
ATOM 654 O O . GLY A 1 89 ? 8.637 -4.852 -3.333 1.00 97.75 89 GLY A O 1
ATOM 655 N N . ALA A 1 90 ? 8.240 -2.874 -2.332 1.00 98.19 90 ALA A N 1
ATOM 656 C CA . ALA A 1 90 ? 7.301 -2.413 -3.348 1.00 98.19 90 ALA A CA 1
ATOM 657 C C . ALA A 1 90 ? 8.018 -2.092 -4.669 1.00 98.19 90 ALA A C 1
ATOM 659 O O . ALA A 1 90 ? 9.162 -1.637 -4.684 1.00 98.19 90 ALA A O 1
ATOM 660 N N . ASN A 1 91 ? 7.344 -2.310 -5.797 1.00 97.88 91 ASN A N 1
ATOM 661 C CA . ASN A 1 91 ? 7.914 -2.064 -7.126 1.00 97.88 91 ASN A CA 1
ATOM 662 C C . ASN A 1 91 ? 6.949 -1.398 -8.116 1.00 97.88 91 ASN A C 1
ATOM 664 O O . ASN A 1 91 ? 7.359 -1.140 -9.245 1.00 97.88 91 ASN A O 1
ATOM 668 N N . VAL A 1 92 ? 5.715 -1.086 -7.709 1.00 97.12 92 VAL A N 1
ATOM 669 C CA . VAL A 1 92 ? 4.716 -0.416 -8.556 1.00 97.12 92 VAL A CA 1
ATOM 670 C C . VAL A 1 92 ? 4.244 0.879 -7.892 1.00 97.12 92 VAL A C 1
ATOM 672 O O . VAL A 1 92 ? 4.071 0.939 -6.678 1.00 97.12 92 VAL A O 1
ATOM 675 N N . ILE A 1 93 ? 4.024 1.931 -8.681 1.00 93.12 93 ILE A N 1
ATOM 676 C CA . ILE A 1 93 ? 3.402 3.187 -8.239 1.00 93.12 93 ILE A CA 1
ATOM 677 C C . ILE A 1 93 ? 2.174 3.430 -9.108 1.00 93.12 93 ILE A C 1
ATOM 679 O O . ILE A 1 93 ? 2.224 3.216 -10.314 1.00 93.12 93 ILE A O 1
ATOM 683 N N . MET A 1 94 ? 1.090 3.909 -8.496 1.00 89.56 94 MET A N 1
ATOM 684 C CA . MET A 1 94 ? -0.173 4.199 -9.178 1.00 89.56 94 MET A CA 1
ATOM 685 C C . MET A 1 94 ? -0.484 5.702 -9.095 1.00 89.56 94 MET A C 1
ATOM 687 O O . MET A 1 94 ? -1.065 6.158 -8.105 1.00 89.56 94 MET A O 1
ATOM 691 N N . PRO A 1 95 ? -0.064 6.512 -10.085 1.00 84.44 95 PRO A N 1
ATOM 692 C CA . PRO A 1 95 ? -0.402 7.930 -10.133 1.00 84.44 95 PRO A CA 1
ATOM 693 C C . PRO A 1 95 ? -1.912 8.140 -10.295 1.00 84.44 95 PRO A C 1
ATOM 695 O O . PRO A 1 95 ? -2.568 7.455 -11.076 1.00 84.44 95 PRO A O 1
ATOM 698 N N . ASN A 1 96 ? -2.471 9.127 -9.591 1.00 82.75 96 ASN A N 1
ATOM 699 C CA . ASN A 1 96 ? -3.878 9.481 -9.754 1.00 82.75 96 ASN A CA 1
ATOM 700 C C . ASN A 1 96 ? -4.076 10.303 -11.040 1.00 82.75 96 ASN A C 1
ATOM 702 O O . ASN A 1 96 ? -3.708 11.480 -11.094 1.00 82.75 96 ASN A O 1
ATOM 706 N N . VAL A 1 97 ? -4.699 9.684 -12.044 1.00 83.88 97 VAL A N 1
ATOM 707 C CA . VAL A 1 97 ? -5.045 10.298 -13.340 1.00 83.88 97 VAL A CA 1
ATOM 708 C C . VAL A 1 97 ? -6.479 10.843 -13.397 1.00 83.88 97 VAL A C 1
ATOM 710 O O . VAL A 1 97 ? -6.908 11.359 -14.425 1.00 83.88 97 VAL A O 1
ATOM 713 N N . THR A 1 98 ? -7.224 10.779 -12.290 1.00 83.06 98 THR A N 1
ATOM 714 C CA . THR A 1 98 ? -8.607 11.271 -12.213 1.00 83.06 98 THR A CA 1
ATOM 715 C C . THR A 1 98 ? -8.646 12.778 -12.503 1.00 83.06 98 THR A C 1
ATOM 717 O O . THR A 1 98 ? -7.864 13.532 -11.898 1.00 83.06 98 THR A O 1
ATOM 720 N N . PRO A 1 99 ? -9.550 13.258 -13.381 1.00 83.50 99 P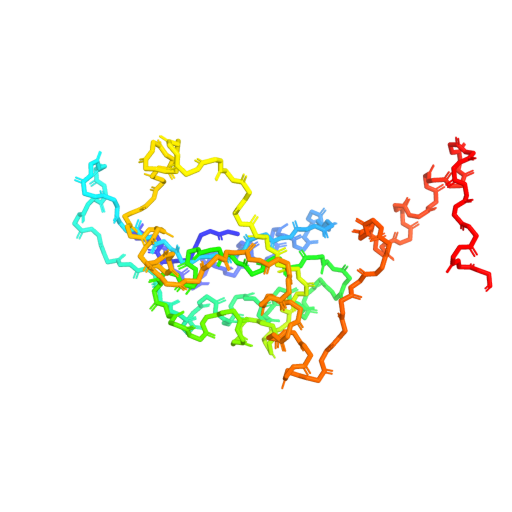RO A N 1
ATOM 721 C CA . PRO A 1 99 ? -9.728 14.685 -13.631 1.00 83.50 99 PRO A CA 1
ATOM 722 C C . PRO A 1 99 ? -10.013 15.449 -12.335 1.00 83.50 99 PRO A C 1
ATOM 724 O O . PRO A 1 99 ? -10.811 14.995 -11.518 1.00 83.50 99 PRO A O 1
ATOM 727 N N . LYS A 1 100 ? -9.395 16.629 -12.155 1.00 81.44 100 LYS A N 1
ATOM 728 C CA . LYS A 1 100 ? -9.466 17.409 -10.899 1.00 81.44 100 LYS A CA 1
ATOM 729 C C . LYS A 1 100 ? -10.899 17.578 -10.376 1.00 81.44 100 LYS A C 1
ATOM 731 O O . LYS A 1 100 ? -11.129 17.350 -9.196 1.00 81.44 100 LYS A O 1
ATOM 736 N N . ARG A 1 101 ? -11.854 17.878 -11.266 1.00 84.12 101 ARG A N 1
ATOM 737 C CA . ARG A 1 101 ? -13.278 18.077 -10.934 1.00 84.12 101 ARG A CA 1
ATOM 738 C C . ARG A 1 101 ? -13.975 16.866 -10.298 1.00 84.12 101 ARG A C 1
ATOM 740 O O . ARG A 1 101 ? -15.013 17.038 -9.682 1.00 84.12 101 ARG A O 1
ATOM 747 N N . PHE A 1 102 ? -13.425 15.661 -10.456 1.00 86.81 102 PHE A N 1
ATOM 748 C CA . PHE A 1 102 ? -14.014 14.422 -9.942 1.00 86.81 102 PHE A CA 1
ATOM 749 C C . PHE A 1 102 ? -13.220 13.802 -8.786 1.00 86.81 102 PHE A C 1
ATOM 751 O O . PHE A 1 102 ? -13.672 12.819 -8.209 1.00 86.81 102 PHE A O 1
ATOM 758 N N . ARG A 1 103 ? -12.044 14.341 -8.430 1.00 83.19 103 ARG A N 1
ATOM 759 C CA . ARG A 1 103 ? -11.173 13.732 -7.405 1.00 83.19 103 ARG A CA 1
ATOM 760 C C . ARG A 1 103 ? -11.838 13.670 -6.034 1.00 83.19 103 ARG A C 1
ATOM 762 O O . ARG A 1 103 ? -11.835 12.608 -5.419 1.00 83.19 103 ARG A O 1
ATOM 769 N N . SER A 1 104 ? -12.490 14.760 -5.633 1.00 84.31 104 SER A N 1
ATOM 770 C CA . SER A 1 104 ? -13.200 14.859 -4.354 1.00 84.31 104 SER A CA 1
ATOM 771 C C . SER A 1 104 ? -14.374 13.885 -4.235 1.00 84.31 104 SER A C 1
ATOM 773 O O . SER A 1 104 ? -14.734 13.507 -3.125 1.00 84.31 104 SER A O 1
ATOM 775 N N . LEU A 1 105 ? -14.947 13.442 -5.360 1.00 88.75 105 LEU A N 1
ATOM 776 C CA . LEU A 1 105 ? -16.029 12.455 -5.374 1.00 88.75 105 LEU A CA 1
ATOM 777 C C . LEU A 1 105 ? -15.521 11.035 -5.081 1.00 88.75 105 LEU A C 1
ATOM 7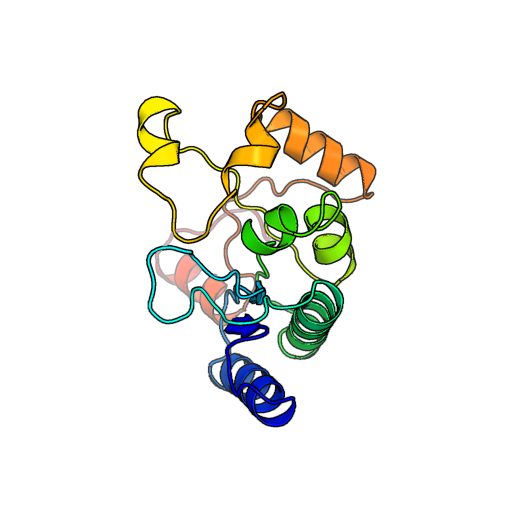79 O O . LEU A 1 105 ? -16.308 10.160 -4.736 1.00 88.75 105 LEU A O 1
ATOM 783 N N . TYR A 1 106 ? -14.211 10.790 -5.202 1.00 88.19 106 TYR A N 1
ATOM 784 C CA . TYR A 1 106 ? -13.599 9.477 -4.997 1.00 88.19 106 TYR A CA 1
ATOM 785 C C . TYR A 1 106 ? -12.859 9.383 -3.652 1.00 88.19 106 TYR A C 1
ATOM 787 O O . TYR A 1 106 ? -11.642 9.155 -3.579 1.00 88.19 106 TYR A O 1
ATOM 795 N N . ALA A 1 107 ? -13.626 9.540 -2.572 1.00 87.44 107 ALA A N 1
ATOM 796 C CA . ALA A 1 107 ? -13.148 9.623 -1.193 1.00 87.44 107 ALA A CA 1
ATOM 797 C C . ALA A 1 107 ? -13.342 8.308 -0.412 1.00 87.44 107 ALA A C 1
ATOM 799 O O . ALA A 1 107 ? -14.142 8.231 0.517 1.00 87.44 107 ALA A O 1
ATOM 800 N N . ILE A 1 108 ? -12.580 7.265 -0.769 1.00 91.56 108 ILE A N 1
ATOM 801 C CA . ILE A 1 108 ? -12.569 5.986 -0.020 1.00 91.56 108 ILE A CA 1
ATOM 802 C C . ILE A 1 108 ? -12.168 6.224 1.449 1.00 91.56 108 ILE A C 1
ATOM 804 O O . ILE A 1 108 ? -12.753 5.659 2.367 1.00 91.56 108 ILE A O 1
ATOM 808 N N . TYR A 1 109 ? -11.205 7.116 1.668 1.00 92.31 109 TYR A N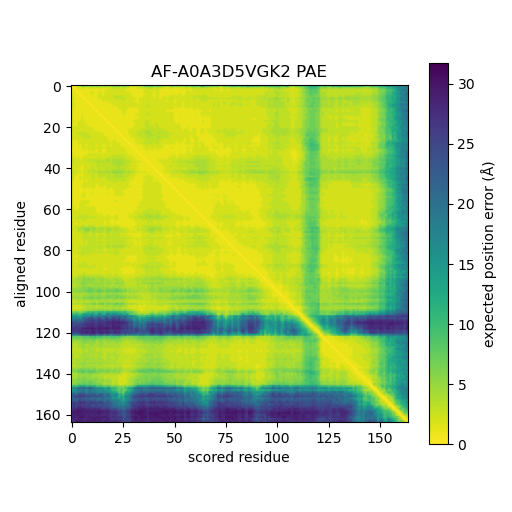 1
ATOM 809 C CA . TYR A 1 109 ? -10.752 7.592 2.971 1.00 92.31 109 TYR A CA 1
ATOM 810 C C . TYR A 1 109 ? -10.456 9.100 2.883 1.00 92.31 109 TYR A C 1
ATOM 812 O O . TYR A 1 109 ? -10.182 9.602 1.781 1.00 92.31 109 TYR A O 1
ATOM 820 N N . PRO A 1 110 ? -10.522 9.842 4.004 1.00 88.00 110 PRO A N 1
ATOM 821 C CA . PRO A 1 110 ? -10.303 11.284 4.011 1.00 88.00 110 PRO A CA 1
ATOM 822 C C . PRO A 1 110 ? -8.878 11.637 3.582 1.00 88.00 110 PRO A C 1
ATOM 824 O O . PRO A 1 110 ? -7.964 10.816 3.642 1.00 88.00 110 PRO A O 1
ATOM 827 N N . ASN A 1 111 ? -8.673 12.888 3.168 1.00 80.31 111 ASN A N 1
ATOM 828 C CA . ASN A 1 111 ? -7.344 13.462 2.922 1.00 80.31 111 ASN A CA 1
ATOM 829 C C . ASN A 1 111 ? -6.504 12.784 1.829 1.00 80.31 111 ASN A C 1
ATOM 831 O O . ASN A 1 111 ? -5.331 13.115 1.651 1.00 80.31 111 ASN A O 1
ATOM 835 N N . LYS A 1 112 ? -7.112 11.910 1.019 1.00 74.81 112 LYS A N 1
ATOM 836 C CA . LYS A 1 112 ? -6.484 11.302 -0.162 1.00 74.81 112 LYS A CA 1
ATOM 837 C C . LYS A 1 112 ? -5.883 12.338 -1.121 1.00 74.81 112 LYS A C 1
ATOM 839 O O . LYS A 1 112 ? -4.884 12.058 -1.781 1.00 74.81 112 LYS A O 1
ATOM 844 N N . ASP A 1 113 ? -6.472 13.531 -1.160 1.00 60.56 113 ASP A N 1
ATOM 845 C CA . ASP A 1 113 ? -6.072 14.632 -2.032 1.00 60.56 113 ASP A CA 1
ATOM 846 C C . ASP A 1 113 ? -5.128 15.662 -1.388 1.00 60.56 113 ASP A C 1
ATOM 848 O O . ASP A 1 113 ? -4.629 16.519 -2.113 1.00 60.56 113 ASP A O 1
ATOM 852 N N . LEU A 1 114 ? -4.819 15.604 -0.082 1.00 53.78 114 LEU A N 1
ATOM 853 C CA . LEU A 1 114 ? -3.998 16.648 0.572 1.00 53.78 114 LEU A CA 1
ATOM 854 C C . LEU A 1 114 ? -2.560 16.725 0.034 1.00 53.78 114 LEU A C 1
ATOM 856 O O . LEU A 1 114 ? -1.956 17.794 0.026 1.00 53.78 114 LEU A O 1
ATOM 860 N N . LEU A 1 115 ? -2.031 15.632 -0.520 1.00 50.34 115 LEU A N 1
ATOM 861 C CA . LEU A 1 115 ? -0.728 15.633 -1.198 1.00 50.34 115 LEU A CA 1
ATOM 862 C C . LEU A 1 115 ? -0.755 16.356 -2.563 1.00 50.34 115 LEU A C 1
ATOM 864 O O . LEU A 1 115 ? 0.295 16.555 -3.169 1.00 50.34 115 LEU A O 1
ATOM 868 N N . ASN A 1 116 ? -1.934 16.758 -3.058 1.00 48.28 116 ASN A N 1
ATOM 869 C CA . ASN A 1 116 ? -2.125 17.409 -4.359 1.00 48.28 116 ASN A CA 1
ATOM 870 C C . ASN A 1 116 ? -2.182 18.947 -4.288 1.00 48.28 116 ASN A C 1
ATOM 872 O O . ASN A 1 116 ? -2.458 19.565 -5.317 1.00 48.28 116 ASN A O 1
ATOM 876 N N . ALA A 1 117 ? -1.943 19.585 -3.134 1.00 41.84 117 ALA A N 1
ATOM 877 C CA . ALA A 1 117 ? -2.060 21.046 -3.043 1.00 41.84 117 ALA A CA 1
ATOM 878 C C . ALA A 1 117 ? -1.020 21.793 -3.904 1.00 41.84 117 ALA A C 1
ATOM 880 O O . ALA A 1 117 ? -1.328 22.867 -4.401 1.00 41.84 117 ALA A O 1
ATOM 881 N N . ASN A 1 118 ? 0.162 21.208 -4.156 1.00 40.62 118 ASN A N 1
ATOM 882 C CA . ASN A 1 118 ? 1.234 21.876 -4.916 1.00 40.62 118 ASN A CA 1
ATOM 883 C C . ASN A 1 118 ? 1.981 21.003 -5.935 1.00 40.62 118 ASN A C 1
ATOM 885 O O . ASN A 1 118 ? 2.810 21.517 -6.681 1.00 40.62 118 ASN A O 1
ATOM 889 N N . GLN A 1 119 ? 1.706 19.701 -6.012 1.00 45.47 119 GLN A N 1
ATOM 890 C CA . GLN A 1 119 ? 2.372 18.825 -6.972 1.00 45.47 119 GLN A CA 1
ATOM 891 C C . GLN A 1 119 ? 1.330 18.270 -7.929 1.00 45.47 119 GLN A C 1
ATOM 893 O O . GLN A 1 119 ? 0.502 17.426 -7.583 1.00 45.47 119 GLN A O 1
ATOM 898 N N . ASN A 1 120 ? 1.369 18.747 -9.172 1.00 47.78 120 ASN A N 1
ATOM 899 C CA . ASN A 1 120 ? 0.849 17.957 -10.272 1.00 47.78 120 ASN A CA 1
ATOM 900 C C . ASN A 1 120 ? 1.422 16.539 -10.100 1.00 47.78 120 ASN A C 1
ATOM 902 O O . ASN A 1 120 ? 2.637 16.398 -9.973 1.00 47.78 120 ASN A O 1
ATOM 906 N N . ASN A 1 121 ? 0.573 15.502 -10.095 1.00 56.12 121 ASN A N 1
ATOM 907 C CA . ASN A 1 121 ? 0.972 14.099 -10.287 1.00 56.12 121 ASN A CA 1
ATOM 908 C C . ASN A 1 121 ? 1.533 13.935 -11.710 1.00 56.12 121 ASN A C 1
ATOM 910 O O . ASN A 1 121 ? 1.025 13.170 -12.525 1.00 56.12 121 ASN A O 1
ATOM 914 N N . CYS A 1 122 ? 2.528 14.748 -12.044 1.00 66.88 122 CYS A N 1
ATOM 915 C CA . CYS A 1 122 ? 3.240 14.713 -13.284 1.00 66.88 122 CYS A CA 1
ATOM 916 C C . CYS A 1 122 ? 4.032 13.417 -13.251 1.00 66.88 122 CYS A C 1
ATOM 918 O O . CYS A 1 122 ? 4.734 13.130 -12.276 1.00 66.88 122 CYS A O 1
ATOM 920 N N . ARG A 1 123 ? 3.909 12.635 -14.323 1.00 80.44 123 ARG A N 1
ATOM 921 C CA . ARG A 1 123 ? 4.762 11.474 -14.584 1.00 80.44 123 ARG A CA 1
ATOM 922 C C . ARG A 1 123 ? 6.226 11.800 -14.266 1.00 80.44 123 ARG A C 1
ATOM 924 O O . ARG A 1 123 ? 6.887 10.982 -13.646 1.00 80.44 123 ARG A O 1
ATOM 931 N N . GLN A 1 124 ? 6.669 13.021 -14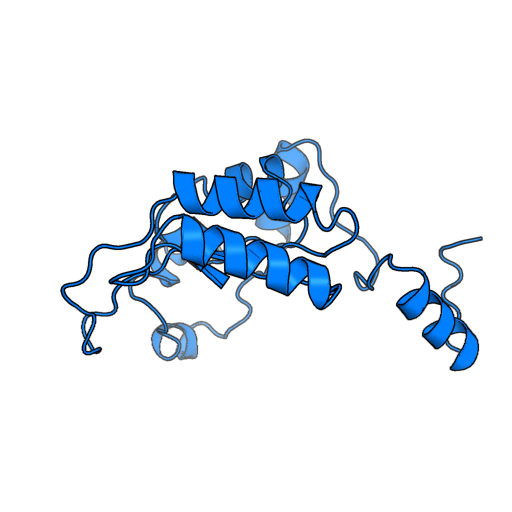.583 1.00 83.94 124 GLN A N 1
ATOM 932 C CA . GLN A 1 124 ? 8.011 13.512 -14.284 1.00 83.94 124 GLN A CA 1
ATOM 933 C C . GLN A 1 124 ? 8.354 13.502 -12.788 1.00 83.94 124 GLN A C 1
ATOM 935 O O . GLN A 1 124 ? 9.336 12.883 -12.417 1.00 83.94 124 GLN A O 1
ATOM 940 N N . CYS A 1 125 ? 7.526 14.082 -11.913 1.00 83.88 125 CYS A N 1
ATOM 941 C CA . CYS A 1 125 ? 7.810 14.117 -10.471 1.00 83.88 125 CYS A CA 1
ATOM 942 C C . CYS A 1 125 ? 7.917 12.707 -9.868 1.00 83.88 125 CYS A C 1
ATOM 944 O O . CYS A 1 125 ? 8.735 12.454 -8.985 1.00 83.88 125 CYS A O 1
ATOM 946 N N . VAL A 1 126 ? 7.087 11.775 -10.351 1.00 87.75 126 VAL A N 1
ATOM 947 C CA . VAL A 1 126 ? 7.163 10.368 -9.939 1.00 87.75 126 VAL A CA 1
ATOM 948 C C . VAL A 1 126 ? 8.449 9.723 -10.458 1.00 87.75 126 VAL A C 1
ATOM 950 O O . VAL A 1 126 ? 9.116 9.034 -9.689 1.00 87.75 126 VAL A O 1
ATOM 953 N N . SER A 1 127 ? 8.819 9.970 -11.716 1.00 90.94 127 SER A N 1
ATOM 954 C CA . SER A 1 127 ? 10.077 9.495 -12.300 1.00 90.94 127 SER A CA 1
ATOM 955 C C . SER A 1 127 ? 11.298 10.031 -11.552 1.00 90.94 127 SER A C 1
ATOM 957 O O . SER A 1 127 ? 12.178 9.252 -11.206 1.00 90.94 127 SER A O 1
ATOM 959 N N . ASP A 1 128 ? 11.336 11.326 -11.240 1.00 92.12 128 ASP A N 1
ATOM 960 C CA . ASP A 1 128 ? 12.443 11.964 -10.521 1.00 92.12 128 ASP A CA 1
ATOM 961 C C . ASP A 1 128 ? 12.591 11.376 -9.116 1.00 92.12 128 ASP A C 1
ATOM 963 O O . ASP A 1 128 ? 13.695 11.039 -8.689 1.00 92.12 128 ASP A O 1
ATOM 967 N N . MET A 1 129 ? 11.469 11.169 -8.416 1.00 91.94 129 MET A N 1
ATOM 968 C CA . MET A 1 129 ? 11.461 10.486 -7.125 1.00 91.94 129 MET A CA 1
ATOM 969 C C . MET A 1 129 ? 12.005 9.057 -7.234 1.00 91.94 129 MET A C 1
ATOM 971 O O . MET A 1 129 ? 12.865 8.686 -6.440 1.00 91.94 129 MET A O 1
ATOM 975 N N . ILE A 1 130 ? 11.576 8.272 -8.228 1.00 94.75 130 ILE A N 1
ATOM 976 C CA . ILE A 1 130 ? 12.103 6.918 -8.471 1.00 94.75 130 ILE A CA 1
ATOM 977 C C . ILE A 1 130 ? 13.620 6.959 -8.727 1.00 94.75 130 ILE A C 1
ATOM 979 O O . ILE A 1 130 ? 14.360 6.194 -8.105 1.00 94.75 130 ILE A O 1
ATOM 983 N N . ASN A 1 131 ? 14.084 7.879 -9.575 1.00 95.56 131 ASN A N 1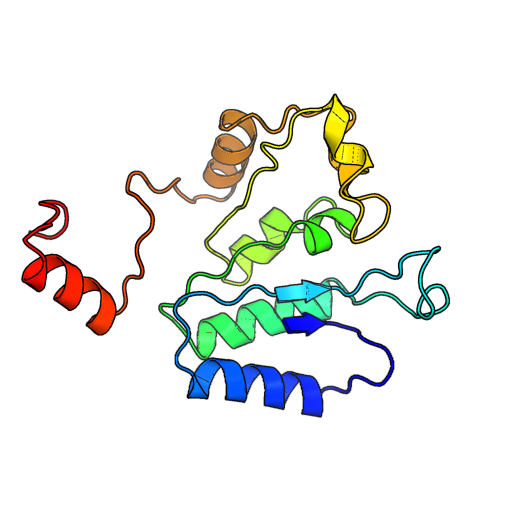
ATOM 984 C CA . ASN A 1 131 ? 15.497 8.034 -9.924 1.00 95.56 131 ASN A CA 1
ATOM 985 C C . ASN A 1 131 ? 16.340 8.440 -8.705 1.00 95.56 131 ASN A C 1
ATOM 987 O O . ASN A 1 131 ? 17.396 7.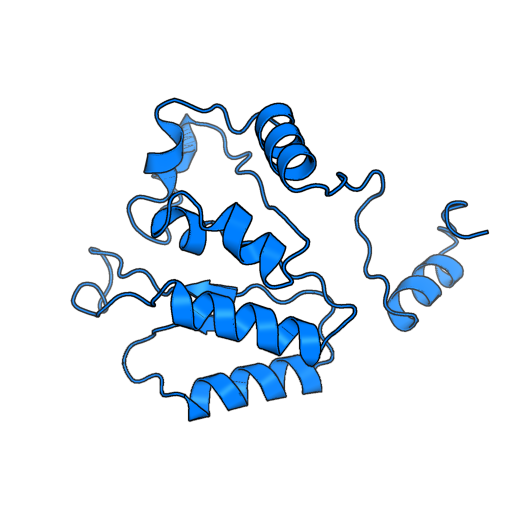859 -8.466 1.00 95.56 131 ASN A O 1
ATOM 991 N N . SER A 1 132 ? 15.848 9.362 -7.869 1.00 95.56 132 SER A N 1
ATOM 992 C CA . SER A 1 132 ? 16.513 9.763 -6.617 1.00 95.56 132 SER A CA 1
ATOM 993 C C . SER A 1 132 ? 16.680 8.621 -5.604 1.00 95.56 132 SER A C 1
ATOM 995 O O . SER A 1 132 ? 17.518 8.701 -4.708 1.00 95.56 132 SER A O 1
ATOM 997 N N . LEU A 1 133 ? 15.904 7.538 -5.740 1.00 96.00 133 LEU A N 1
ATOM 998 C CA . LEU A 1 133 ? 16.033 6.332 -4.921 1.00 96.00 133 LEU A CA 1
ATOM 999 C C . LEU A 1 133 ? 17.020 5.312 -5.513 1.00 96.00 133 LEU A C 1
ATOM 1001 O O . LEU A 1 133 ? 17.134 4.215 -4.970 1.00 96.00 133 LEU A O 1
ATOM 1005 N N . GLY A 1 134 ? 17.697 5.641 -6.618 1.00 97.00 134 GLY A N 1
ATOM 1006 C CA . GLY A 1 134 ? 18.580 4.724 -7.340 1.00 97.00 134 GLY A CA 1
ATOM 1007 C C . GLY A 1 134 ? 17.825 3.626 -8.093 1.00 97.00 134 GLY A C 1
ATOM 1008 O O . GLY A 1 134 ? 18.374 2.553 -8.330 1.00 97.00 134 GLY A O 1
ATOM 1009 N N . ARG A 1 135 ? 16.549 3.856 -8.429 1.00 96.75 135 ARG A N 1
ATOM 1010 C CA . ARG A 1 135 ? 15.710 2.923 -9.197 1.00 96.75 135 ARG A CA 1
ATOM 1011 C C . ARG A 1 135 ? 15.438 3.476 -10.594 1.00 96.75 135 ARG A C 1
ATOM 1013 O O . ARG A 1 135 ? 15.650 4.654 -10.852 1.00 96.75 135 ARG A O 1
ATOM 1020 N N . THR A 1 136 ? 14.915 2.631 -11.477 1.00 96.56 136 THR A N 1
ATOM 1021 C CA . THR A 1 136 ? 14.518 3.007 -12.839 1.00 96.56 136 THR A CA 1
ATOM 1022 C C . THR A 1 136 ? 13.016 2.830 -13.050 1.00 96.56 136 THR A C 1
ATOM 1024 O O . THR A 1 136 ? 12.358 2.012 -12.399 1.00 96.56 136 THR A O 1
ATOM 1027 N N . VAL A 1 137 ? 12.456 3.626 -13.960 1.00 95.50 137 VAL A N 1
ATOM 1028 C CA . VAL A 1 137 ? 11.062 3.494 -14.398 1.00 95.50 137 VAL A CA 1
ATOM 1029 C C . VAL A 1 137 ? 10.980 2.394 -15.458 1.00 95.50 137 VAL A C 1
ATOM 1031 O O . VAL A 1 137 ? 11.762 2.394 -16.410 1.00 95.50 137 VAL A O 1
ATOM 1034 N N . GLY A 1 138 ? 10.033 1.466 -15.304 1.00 94.06 138 GLY A N 1
ATOM 1035 C CA . GLY A 1 138 ? 9.778 0.424 -16.300 1.00 94.06 138 GLY A CA 1
ATOM 1036 C C . GLY A 1 138 ? 9.349 1.018 -17.645 1.00 94.06 138 GLY A C 1
ATOM 1037 O O . GLY A 1 138 ? 8.580 1.977 -17.680 1.00 94.06 138 GLY A O 1
ATOM 1038 N N . GLN A 1 139 ? 9.869 0.459 -18.740 1.00 93.31 139 GLN A N 1
ATOM 1039 C CA . GLN A 1 139 ? 9.591 0.937 -20.102 1.00 93.31 139 GLN A CA 1
ATOM 1040 C C . GLN A 1 139 ? 8.485 0.137 -20.807 1.00 93.31 139 GLN A C 1
ATOM 1042 O O . GLN A 1 139 ? 7.830 0.665 -21.699 1.00 93.31 139 GLN A O 1
ATOM 1047 N N . GLY A 1 140 ? 8.275 -1.120 -20.404 1.00 91.12 140 GLY A N 1
ATOM 1048 C CA . GLY A 1 140 ? 7.223 -1.986 -20.939 1.00 91.12 140 GLY A CA 1
ATOM 1049 C C . GLY A 1 140 ? 5.894 -1.861 -20.191 1.00 91.12 140 GLY A C 1
ATOM 1050 O O . GLY A 1 140 ? 5.736 -1.042 -19.284 1.00 91.12 140 GLY A O 1
ATOM 1051 N N . GLN A 1 141 ? 4.951 -2.740 -20.531 1.00 90.62 141 GLN A N 1
ATOM 1052 C CA . GLN A 1 141 ? 3.599 -2.760 -19.954 1.00 90.62 141 GLN A CA 1
ATOM 1053 C C . GLN A 1 141 ? 3.558 -3.157 -18.468 1.00 90.62 141 GLN A C 1
ATOM 1055 O O . GLN A 1 141 ? 2.545 -2.964 -17.800 1.00 90.62 141 GLN A O 1
ATOM 1060 N N . GLY A 1 142 ? 4.653 -3.710 -17.931 1.00 91.69 142 GLY A N 1
ATOM 1061 C CA . GLY A 1 142 ? 4.707 -4.182 -16.545 1.00 91.69 142 GLY A CA 1
ATOM 1062 C C . GLY A 1 142 ? 3.935 -5.485 -16.328 1.00 91.69 142 GLY A C 1
ATOM 1063 O O . GLY A 1 142 ? 3.291 -5.652 -15.296 1.00 91.69 142 GLY A O 1
ATOM 1064 N N . HIS A 1 143 ? 3.976 -6.386 -17.312 1.00 92.56 143 HIS A N 1
ATOM 1065 C CA . HIS A 1 143 ? 3.432 -7.736 -17.202 1.00 92.56 143 HIS A CA 1
ATOM 1066 C C . HIS A 1 143 ? 4.102 -8.540 -16.084 1.00 92.56 143 HIS A C 1
ATOM 1068 O O . HIS A 1 143 ? 5.271 -8.321 -15.757 1.00 92.56 143 HIS A O 1
ATOM 1074 N N . SER A 1 144 ? 3.353 -9.498 -15.528 1.00 91.69 144 SER A N 1
ATOM 1075 C CA . SER A 1 144 ? 3.858 -10.376 -14.475 1.00 91.69 144 SER A CA 1
ATOM 1076 C C . SER A 1 144 ? 5.107 -11.126 -14.956 1.00 91.69 144 SER A C 1
ATOM 1078 O O . SER A 1 144 ? 5.066 -11.744 -16.024 1.00 91.69 144 SER A O 1
ATOM 1080 N N . PRO A 1 145 ? 6.202 -11.133 -14.173 1.00 89.38 145 PRO A N 1
ATOM 1081 C CA . PRO A 1 145 ? 7.413 -11.872 -14.516 1.00 89.38 145 PRO A CA 1
ATOM 1082 C C . PRO A 1 145 ? 7.292 -13.379 -14.225 1.00 89.38 145 PRO A C 1
ATOM 1084 O O . PRO A 1 145 ? 8.268 -14.113 -14.386 1.00 89.38 145 PRO A O 1
ATOM 1087 N N . LYS A 1 146 ? 6.127 -13.856 -13.758 1.00 89.62 146 LYS A N 1
ATOM 1088 C CA . LYS A 1 146 ? 5.918 -15.272 -13.442 1.00 89.62 146 LYS A CA 1
ATOM 1089 C C . LYS A 1 146 ? 5.898 -16.128 -14.717 1.00 89.62 146 LYS A C 1
ATOM 1091 O O . LYS A 1 146 ? 5.199 -15.777 -15.671 1.00 89.62 146 LYS A O 1
ATOM 1096 N N . PRO A 1 147 ? 6.550 -17.309 -14.727 1.00 78.75 147 PRO A N 1
ATOM 1097 C CA . PRO A 1 147 ? 6.638 -18.159 -15.917 1.00 78.75 147 PRO A CA 1
ATOM 1098 C C . PRO A 1 147 ? 5.290 -18.583 -16.516 1.00 78.75 147 PRO A C 1
ATOM 1100 O O . PRO A 1 147 ? 5.193 -18.752 -17.731 1.00 78.75 147 PRO A O 1
ATOM 1103 N N . GLY A 1 148 ? 4.258 -18.773 -15.682 1.00 72.62 148 GLY A N 1
ATOM 1104 C CA . GLY A 1 148 ? 2.912 -19.141 -16.138 1.00 72.62 148 GLY A CA 1
ATOM 1105 C C . GLY A 1 148 ? 2.273 -18.053 -17.002 1.00 72.62 148 GLY A C 1
ATOM 1106 O O . GLY A 1 148 ? 1.742 -18.348 -18.067 1.00 72.62 148 GLY A O 1
ATOM 1107 N N . PHE A 1 149 ? 2.441 -16.791 -16.606 1.00 68.75 149 PHE A N 1
ATOM 1108 C CA . PHE A 1 149 ? 1.908 -15.637 -17.325 1.00 68.75 149 PHE A CA 1
ATOM 1109 C C . PHE A 1 149 ? 2.650 -15.391 -18.648 1.00 68.75 149 PHE A C 1
ATOM 1111 O O . PHE A 1 149 ? 2.027 -15.217 -19.692 1.00 68.75 149 PHE A O 1
ATOM 1118 N N . SER A 1 150 ? 3.988 -15.467 -18.652 1.00 61.88 150 SER A N 1
ATOM 1119 C CA . SER A 1 150 ? 4.790 -15.255 -19.871 1.00 61.88 150 SER A CA 1
ATOM 1120 C C . SER A 1 150 ? 4.563 -16.325 -20.953 1.00 61.88 150 SER A C 1
ATOM 1122 O O . SER A 1 150 ? 4.773 -16.067 -22.139 1.00 61.88 150 SER A O 1
ATOM 1124 N N . ARG A 1 151 ? 4.139 -17.540 -20.575 1.00 58.59 151 ARG A N 1
ATOM 1125 C CA . ARG A 1 151 ? 3.825 -18.623 -21.527 1.00 58.59 151 ARG A CA 1
ATOM 1126 C C . ARG A 1 151 ? 2.503 -18.401 -22.264 1.00 58.59 151 ARG A C 1
ATOM 1128 O O . ARG A 1 151 ? 2.394 -18.819 -23.417 1.00 58.59 151 ARG A O 1
ATOM 1135 N N . ASP A 1 152 ? 1.537 -17.728 -21.644 1.00 58.50 152 ASP A N 1
ATOM 1136 C CA . ASP A 1 152 ? 0.239 -17.454 -22.266 1.00 58.50 152 ASP A CA 1
ATOM 1137 C C . ASP A 1 152 ? 0.330 -16.401 -23.380 1.00 58.50 152 ASP A C 1
ATOM 1139 O O . ASP A 1 152 ? -0.352 -16.542 -24.393 1.00 58.50 152 ASP A O 1
ATOM 1143 N N . PHE A 1 153 ? 1.244 -15.430 -23.278 1.00 55.66 153 PHE A N 1
ATOM 1144 C CA . PHE A 1 153 ? 1.548 -14.489 -24.370 1.00 55.66 153 PHE A CA 1
ATOM 1145 C C . PHE A 1 153 ? 2.133 -15.192 -25.598 1.00 55.66 153 PHE A C 1
ATOM 1147 O O . PHE A 1 153 ? 1.663 -14.994 -26.720 1.00 55.66 153 PHE A O 1
ATOM 1154 N N . LYS A 1 154 ? 3.085 -16.113 -25.385 1.00 53.47 154 LYS A N 1
ATOM 1155 C CA . LYS A 1 154 ? 3.655 -16.929 -26.472 1.00 53.47 154 LYS A CA 1
ATOM 1156 C C . LYS A 1 154 ? 2.601 -17.798 -27.163 1.00 53.47 154 LYS A C 1
ATOM 1158 O O . LYS A 1 154 ? 2.683 -17.994 -28.370 1.00 53.47 154 LYS A O 1
ATOM 1163 N N . LYS A 1 155 ? 1.598 -18.298 -26.430 1.00 54.75 155 LYS A N 1
ATOM 1164 C CA . LYS A 1 155 ? 0.478 -19.063 -27.010 1.00 54.75 155 LYS A CA 1
ATOM 1165 C C . LYS A 1 155 ? -0.528 -18.195 -27.770 1.00 54.75 155 LYS A C 1
ATOM 1167 O O . LYS A 1 155 ? -1.133 -18.685 -28.715 1.00 54.75 155 LYS A O 1
ATOM 1172 N N . ARG A 1 156 ? -0.715 -16.934 -27.369 1.00 55.62 156 ARG A N 1
ATOM 1173 C CA . ARG A 1 156 ? -1.632 -15.978 -28.018 1.00 55.62 156 ARG A CA 1
ATOM 1174 C C . ARG A 1 156 ? -1.040 -15.297 -29.258 1.00 55.62 156 ARG A C 1
ATOM 1176 O O . ARG A 1 156 ? -1.735 -14.519 -29.895 1.00 55.62 156 ARG A O 1
ATOM 1183 N N . GLY A 1 157 ? 0.209 -15.604 -29.620 1.00 50.50 157 GLY A N 1
ATOM 1184 C CA . GLY A 1 157 ? 0.892 -14.989 -30.765 1.00 50.50 157 GLY A CA 1
ATOM 1185 C C . GLY A 1 157 ? 1.376 -13.558 -30.504 1.00 50.50 157 GLY A C 1
ATOM 1186 O O . GLY A 1 157 ? 1.842 -12.897 -31.423 1.00 50.50 157 GLY A O 1
ATOM 1187 N N . GLU A 1 158 ? 1.307 -13.094 -29.256 1.00 57.94 158 GLU A N 1
ATOM 1188 C CA . GLU A 1 158 ? 1.746 -11.768 -28.810 1.00 57.94 158 GLU A CA 1
ATOM 1189 C C . GLU A 1 158 ? 3.136 -11.893 -28.170 1.00 57.94 158 GLU A C 1
ATOM 1191 O O . GLU A 1 158 ? 3.327 -11.676 -26.973 1.00 57.94 158 GLU A O 1
ATOM 1196 N N . ALA A 1 159 ? 4.114 -12.365 -28.943 1.00 46.91 159 ALA A N 1
ATOM 1197 C CA . ALA A 1 159 ? 5.488 -12.455 -28.467 1.00 46.91 159 ALA A CA 1
ATOM 1198 C C . ALA A 1 159 ? 6.137 -11.063 -28.496 1.00 46.91 159 ALA A C 1
ATOM 1200 O O . ALA A 1 159 ? 6.529 -10.586 -29.557 1.00 46.91 159 ALA A O 1
ATOM 1201 N N . ASP A 1 160 ? 6.278 -10.432 -27.328 1.00 48.53 160 ASP A N 1
ATOM 1202 C CA . ASP A 1 160 ? 7.180 -9.292 -27.159 1.00 48.53 160 ASP A CA 1
ATOM 1203 C C . ASP A 1 160 ? 8.634 -9.753 -27.381 1.00 48.53 160 ASP A C 1
ATOM 1205 O O . ASP A 1 160 ? 9.136 -10.639 -26.681 1.00 48.53 160 ASP A O 1
ATOM 1209 N N . GLU A 1 161 ? 9.339 -9.101 -28.310 1.00 43.81 161 GLU A N 1
ATOM 1210 C CA . GLU A 1 161 ? 10.779 -9.269 -28.594 1.00 43.81 161 GLU A CA 1
ATOM 1211 C C . GLU A 1 161 ? 11.696 -8.894 -27.405 1.00 43.81 161 GLU A C 1
ATOM 1213 O O . GLU A 1 161 ? 12.917 -8.953 -27.507 1.00 43.81 161 GLU A O 1
ATOM 1218 N N . GLN A 1 162 ? 11.143 -8.524 -26.246 1.00 44.56 162 GLN A N 1
ATOM 1219 C CA . GLN A 1 162 ? 11.892 -7.949 -25.122 1.00 44.56 162 GLN A CA 1
ATOM 1220 C C . GLN A 1 162 ? 12.567 -8.958 -24.175 1.00 44.56 162 GLN A C 1
ATOM 1222 O O . GLN A 1 162 ? 13.190 -8.546 -23.198 1.00 44.56 162 GLN A O 1
ATOM 1227 N N . TYR A 1 163 ? 12.486 -10.260 -24.461 1.00 46.09 163 TYR A N 1
ATOM 1228 C CA . TYR A 1 163 ? 13.184 -11.312 -23.708 1.00 46.09 163 TYR A CA 1
ATOM 1229 C C . TYR A 1 163 ? 13.825 -12.357 -24.638 1.00 46.09 163 TYR A C 1
ATOM 1231 O O . TYR A 1 163 ? 13.571 -13.557 -24.493 1.00 46.09 163 TYR A O 1
ATOM 1239 N N . SER A 1 164 ? 14.621 -11.900 -25.610 1.00 35.19 164 SER A N 1
ATOM 1240 C CA . SER A 1 164 ? 15.617 -12.731 -26.313 1.00 35.19 164 SER A CA 1
ATOM 1241 C C . SER A 1 164 ? 17.028 -12.330 -25.911 1.00 35.19 164 SER A C 1
ATOM 1243 O O . SER A 1 164 ? 17.255 -11.113 -25.737 1.00 35.19 164 SER A O 1
#

pLDDT: mean 87.37, std 16.47, range [35.19, 98.81]

Mean predicted aligned error: 6.76 Å

Secondary structure (DSSP, 8-state):
-EES-TT--HHHHHHHHHHHHHTT-SB--BEE----TTSTTTTSPPPPHHHHHHHHHHHHHH-TTSB-EE-HHHHHH-TTHHHHHHHTT--EE----S-HHHHTT--SSTTTTGGGSS----HHHHHHHHHHTT-----S-----SHHHHHHHHHTT---GGG-

Nearest PDB structures (foldseek):
  3iix-assembly1_A  TM=9.534E-01  e=9.936E-15  Thermotoga maritima MSB8
  5ff0-assembly1_A  TM=9.445E-01  e=8.241E-15  Thermotoga maritima
  7o1s-assembly1_A  TM=9.546E-01  e=1.357E-14  Thermotoga maritima MSB8
  5fep-assembly1_A  TM=9.468E-01  e=2.234E-14  Thermotoga maritima
  8qmn-assembly1_A  TM=9.459E-01  e=5.346E-14  Thermotoga maritima MSB8

Sequence (164 aa):
CMVGLPGQTPEILAEDLLYLKELDVEMAGIGPFIPNPHTPLAGAAPGTVEMTLKMIALTRLLLPQAHLPVTTALSTIDALGRQKALRSGANVIMPNVTPKRFRSLYAIYPNKDLLNANQNNCRQCVSDMINSLGRTVGQGQGHSPKPGFSRDFKKRGEADEQYS

Solvent-accessible surface area (backbone atoms only — not comparable to full-atom values): 9799 Å² total; per-residue (Å²): 87,73,32,44,48,89,90,66,47,74,65,57,53,50,50,53,50,51,50,48,48,74,68,62,51,60,62,55,58,50,27,33,30,58,48,26,83,92,46,99,52,35,88,48,70,56,24,48,70,68,62,34,40,49,53,41,34,51,44,31,72,70,37,77,64,39,44,21,38,43,37,68,54,38,37,60,80,30,93,57,30,55,63,51,31,46,75,33,54,27,78,38,80,76,76,77,80,66,57,77,96,51,46,80,78,67,59,85,31,72,62,71,62,66,77,52,80,84,45,75,77,40,69,62,60,56,49,52,54,40,45,76,70,78,46,79,80,80,88,68,93,76,73,60,78,45,72,73,58,55,50,53,33,57,73,70,72,58,66,71,83,88,82,120